Protein AF-A0A356EPH8-F1 (afdb_monomer_lite)

Foldseek 3Di:
DVVVVVVQCQLFLVSCPPDPVSVVVVVVQVVCLVVLRHDDRHDDLCSLPVPQCVPADDVVPVVSSNVVSVVSVVPDDDDCPGPNVSVVSSVVVVVVVVVCVVDPD

Sequence (105 aa):
MAITELARLLGGIESLKPGKVYHDLKTLLEKCRSFGLFLVPCGELEDWIPTQMSGGPSKQKKSEWANAAANTIRRLPVEKDDIWGFIQEMGRYQKDQISRLRYPI

Structure (mmCIF, N/CA/C/O backbone):
data_AF-A0A356EPH8-F1
#
_entry.id   AF-A0A356EPH8-F1
#
loop_
_atom_site.group_PDB
_atom_site.id
_atom_site.type_symbol
_atom_site.label_atom_id
_atom_site.label_alt_id
_atom_site.label_comp_id
_atom_site.label_asym_id
_atom_site.label_entity_id
_atom_site.label_seq_id
_atom_site.pdbx_PDB_ins_code
_atom_site.Cartn_x
_atom_site.Cartn_y
_atom_site.Cartn_z
_atom_site.occupancy
_atom_site.B_iso_or_equiv
_atom_site.auth_seq_id
_atom_site.auth_comp_id
_atom_site.auth_asym_id
_atom_site.auth_atom_id
_atom_site.pdbx_PDB_model_num
ATOM 1 N N . MET A 1 1 ? -4.270 23.465 -11.233 1.00 51.44 1 MET A N 1
ATOM 2 C CA . MET A 1 1 ? -3.890 22.877 -9.928 1.00 51.44 1 MET A CA 1
ATOM 3 C C . MET A 1 1 ? -4.283 21.403 -9.820 1.00 51.44 1 MET A C 1
ATOM 5 O O . MET A 1 1 ? -3.389 20.603 -9.606 1.00 51.44 1 MET A O 1
ATOM 9 N N . ALA A 1 2 ? -5.540 21.009 -10.070 1.00 58.50 2 ALA A N 1
ATOM 10 C CA . ALA A 1 2 ? -5.990 19.613 -9.908 1.00 58.50 2 ALA A CA 1
ATOM 11 C C . ALA A 1 2 ? -5.249 18.556 -10.765 1.00 58.50 2 ALA A C 1
ATOM 13 O O . ALA A 1 2 ? -4.961 17.466 -10.284 1.00 58.50 2 ALA A O 1
ATOM 14 N N . ILE A 1 3 ? -4.890 18.872 -12.017 1.00 58.94 3 ILE A N 1
ATOM 15 C CA . ILE A 1 3 ? -4.213 17.918 -12.924 1.00 58.94 3 ILE A CA 1
ATOM 16 C C . ILE A 1 3 ? -2.810 17.547 -12.414 1.00 58.94 3 ILE A C 1
ATOM 18 O O . ILE A 1 3 ? -2.378 16.404 -12.535 1.00 58.94 3 ILE A O 1
ATOM 22 N N . THR A 1 4 ? -2.106 18.502 -11.804 1.00 62.34 4 THR A N 1
ATOM 23 C CA . THR A 1 4 ? -0.735 18.311 -11.318 1.00 62.34 4 THR A CA 1
ATOM 24 C C . THR A 1 4 ? -0.687 17.398 -10.091 1.00 62.34 4 THR A C 1
ATOM 26 O O . THR A 1 4 ? 0.254 16.627 -9.939 1.00 62.34 4 THR A O 1
ATOM 29 N N . GLU A 1 5 ? -1.709 17.440 -9.234 1.00 62.12 5 GLU A N 1
ATOM 30 C CA . GLU A 1 5 ? -1.821 16.546 -8.073 1.00 62.12 5 GLU A CA 1
ATOM 31 C C . GLU A 1 5 ? -2.261 15.134 -8.476 1.00 62.12 5 GLU A C 1
ATOM 33 O O . GLU A 1 5 ? -1.729 14.155 -7.954 1.00 62.12 5 GLU A O 1
ATOM 38 N N . LEU A 1 6 ? -3.152 15.015 -9.469 1.00 62.78 6 LEU A N 1
ATOM 39 C CA . LEU A 1 6 ? -3.569 13.719 -10.013 1.00 62.78 6 LEU A CA 1
ATOM 40 C C . LEU A 1 6 ? -2.399 12.966 -10.666 1.00 62.78 6 LEU A C 1
ATOM 42 O O . LEU A 1 6 ? -2.254 11.761 -10.491 1.00 62.78 6 LEU A O 1
ATOM 46 N N . ALA A 1 7 ? -1.532 13.682 -11.385 1.00 60.06 7 ALA A N 1
ATOM 47 C CA . ALA A 1 7 ? -0.330 13.100 -11.977 1.00 60.06 7 ALA A CA 1
ATOM 48 C C . ALA A 1 7 ? 0.675 12.625 -10.914 1.00 60.06 7 ALA A C 1
ATOM 50 O O . ALA A 1 7 ? 1.367 11.634 -11.132 1.00 60.06 7 ALA A O 1
ATOM 51 N N . ARG A 1 8 ? 0.739 13.291 -9.751 1.00 62.94 8 ARG A N 1
ATOM 52 C CA . ARG A 1 8 ? 1.586 12.852 -8.629 1.00 62.94 8 ARG A CA 1
ATOM 53 C C . ARG A 1 8 ? 1.066 11.556 -8.013 1.00 62.94 8 ARG A C 1
ATOM 55 O O . ARG A 1 8 ? 1.866 10.662 -7.779 1.00 62.94 8 ARG A O 1
ATOM 62 N N . LEU A 1 9 ? -0.252 11.395 -7.867 1.00 67.94 9 LEU A N 1
ATOM 63 C CA . LEU A 1 9 ? -0.873 10.156 -7.367 1.00 67.94 9 LEU A CA 1
ATOM 64 C C . LEU A 1 9 ? -0.449 8.887 -8.126 1.00 67.94 9 LEU A C 1
ATOM 66 O O . LEU A 1 9 ? -0.440 7.816 -7.526 1.00 67.94 9 LEU A O 1
ATOM 70 N N . LEU A 1 10 ? -0.049 8.994 -9.400 1.00 67.50 10 LEU A N 1
ATOM 71 C CA . LEU A 1 10 ? 0.505 7.863 -10.158 1.00 67.50 10 LEU A CA 1
ATOM 72 C C . LEU A 1 10 ? 1.788 7.290 -9.531 1.00 67.50 10 LEU A C 1
ATOM 74 O O . LEU A 1 10 ? 2.066 6.113 -9.704 1.00 67.50 10 LEU A O 1
ATOM 78 N N . GLY A 1 11 ? 2.547 8.091 -8.777 1.00 70.00 11 GLY A N 1
ATOM 79 C CA . GLY A 1 11 ? 3.699 7.646 -7.984 1.00 70.00 11 GLY A CA 1
ATOM 80 C C . GLY A 1 11 ? 3.336 7.168 -6.573 1.00 70.00 11 GLY A C 1
ATOM 81 O O . GLY A 1 11 ? 4.202 7.126 -5.701 1.00 70.00 11 GLY A O 1
ATOM 82 N N . GLY A 1 12 ? 2.057 6.886 -6.316 1.00 81.62 12 GLY A N 1
ATOM 83 C CA . GLY A 1 12 ? 1.531 6.568 -4.993 1.00 81.62 12 GLY A CA 1
ATOM 84 C C . GLY A 1 12 ? 1.423 7.784 -4.075 1.00 81.62 12 GLY A C 1
ATOM 85 O O . GLY A 1 12 ? 1.839 8.899 -4.404 1.00 81.62 12 GLY A O 1
ATOM 86 N N . ILE A 1 13 ? 0.856 7.574 -2.887 1.00 86.38 13 ILE A N 1
ATOM 87 C CA . ILE A 1 13 ? 0.602 8.664 -1.931 1.00 86.38 13 ILE A CA 1
ATOM 88 C C . ILE A 1 13 ? 1.895 9.313 -1.420 1.00 86.38 13 ILE A C 1
ATOM 90 O O . ILE A 1 13 ? 1.898 10.492 -1.086 1.00 86.38 13 ILE A O 1
ATOM 94 N N . GLU A 1 14 ? 3.002 8.569 -1.382 1.00 85.75 14 GLU A N 1
ATOM 95 C CA . GLU A 1 14 ? 4.298 9.045 -0.883 1.00 85.75 14 GLU A CA 1
ATOM 96 C C . GLU A 1 14 ? 4.843 10.219 -1.711 1.00 85.75 14 GLU A C 1
ATOM 98 O O . GLU A 1 14 ? 5.452 11.144 -1.169 1.00 85.75 14 GLU A O 1
ATOM 103 N N . SER A 1 15 ? 4.520 10.256 -3.008 1.00 84.81 15 SER A N 1
ATOM 104 C CA . SER A 1 15 ? 4.853 11.361 -3.916 1.00 84.81 15 SER A CA 1
ATOM 105 C C . SER A 1 15 ? 4.194 12.698 -3.541 1.00 84.81 15 SER A C 1
ATOM 107 O O . SER A 1 15 ? 4.580 13.751 -4.059 1.00 84.81 15 SER A O 1
ATOM 109 N N . LEU A 1 16 ? 3.183 12.678 -2.666 1.00 85.62 16 LEU A N 1
ATOM 110 C CA . LEU A 1 16 ? 2.426 13.849 -2.228 1.00 85.62 16 LEU A CA 1
ATOM 111 C C . LEU A 1 16 ? 3.039 14.513 -0.988 1.00 85.62 16 LEU A C 1
ATOM 113 O O . LEU A 1 16 ? 2.568 15.578 -0.583 1.00 85.62 16 LEU A O 1
ATOM 117 N N . LYS A 1 17 ? 4.092 13.938 -0.390 1.00 86.00 17 LYS A N 1
ATOM 118 C CA . LYS A 1 17 ? 4.805 14.559 0.734 1.00 86.00 17 LYS A CA 1
ATOM 119 C C . LYS A 1 17 ? 5.401 15.928 0.345 1.00 86.00 17 LYS A C 1
ATOM 121 O O . LYS A 1 17 ? 5.833 16.108 -0.797 1.00 86.00 17 LYS A O 1
ATOM 126 N N . PRO A 1 18 ? 5.463 16.898 1.279 1.00 84.44 18 PRO A N 1
ATOM 127 C CA . PRO A 1 18 ? 4.830 16.930 2.606 1.00 84.44 18 PRO A CA 1
ATOM 128 C C . PRO A 1 18 ? 3.423 17.581 2.593 1.00 84.44 18 PRO A C 1
ATOM 130 O O . PRO A 1 18 ? 3.021 18.215 3.563 1.00 84.44 18 PRO A O 1
ATOM 133 N N . GLY A 1 19 ? 2.678 17.515 1.484 1.00 83.94 19 GLY A N 1
ATOM 134 C CA . GLY A 1 19 ? 1.428 18.263 1.308 1.00 83.94 19 GLY A CA 1
ATOM 135 C C . GLY A 1 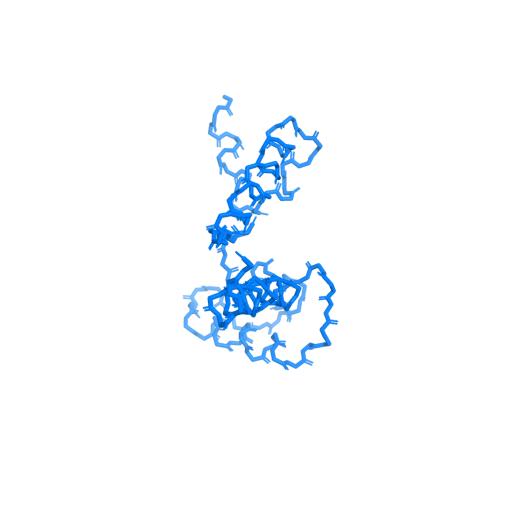19 ? 0.288 17.820 2.234 1.00 83.94 19 GLY A C 1
ATOM 136 O O . GLY A 1 19 ? 0.211 16.665 2.642 1.00 83.94 19 GLY A O 1
ATOM 137 N N . LYS A 1 20 ? -0.667 18.719 2.516 1.00 88.31 20 LYS A N 1
ATOM 138 C CA . LYS A 1 20 ? -1.864 18.414 3.331 1.00 88.31 20 LYS A CA 1
ATOM 139 C C . LYS A 1 20 ? -2.618 17.172 2.830 1.00 88.31 20 LYS A C 1
ATOM 141 O O . LYS A 1 20 ? -3.033 16.340 3.630 1.00 88.31 20 LYS A O 1
ATOM 146 N N . VAL A 1 21 ? -2.726 17.020 1.509 1.00 87.88 21 VAL A N 1
ATOM 147 C CA . VAL A 1 21 ? -3.398 15.885 0.857 1.00 87.88 21 VAL A CA 1
ATOM 148 C C . VAL A 1 21 ? -2.769 14.543 1.254 1.00 87.88 21 VAL A C 1
ATOM 150 O O . VAL A 1 21 ? -3.496 13.578 1.467 1.00 87.88 21 VAL A O 1
ATOM 153 N N . TYR A 1 22 ? -1.444 14.476 1.431 1.00 89.44 22 TYR A N 1
ATOM 154 C CA . TYR A 1 22 ? -0.772 13.264 1.913 1.00 89.44 22 TYR A CA 1
ATOM 155 C C . TYR A 1 22 ? -1.284 12.852 3.300 1.00 89.44 22 TYR A C 1
ATOM 157 O O . TYR A 1 22 ? -1.639 11.693 3.509 1.00 89.44 22 TYR A O 1
ATOM 165 N N . HIS A 1 23 ? -1.376 13.799 4.236 1.00 90.25 23 HIS A N 1
ATOM 166 C CA . HIS A 1 23 ? -1.852 13.529 5.595 1.00 90.25 23 HIS A CA 1
ATOM 167 C C . HIS A 1 23 ? -3.330 13.127 5.625 1.00 90.25 23 HIS A C 1
ATOM 169 O O . HIS A 1 23 ? -3.698 12.179 6.326 1.00 90.25 23 HIS A O 1
ATOM 175 N N . ASP A 1 24 ? -4.165 13.807 4.834 1.00 92.25 24 ASP A N 1
ATOM 176 C CA . ASP A 1 24 ? -5.586 13.480 4.706 1.00 92.25 24 ASP A CA 1
ATOM 177 C C . ASP A 1 24 ? -5.767 12.052 4.151 1.00 92.25 24 ASP A C 1
ATOM 179 O O . ASP A 1 24 ? -6.543 11.265 4.699 1.00 92.25 24 ASP A O 1
ATOM 183 N N . LEU A 1 25 ? -4.999 11.676 3.119 1.00 90.88 25 LEU A N 1
ATOM 184 C CA . LEU A 1 25 ? -5.024 10.331 2.537 1.00 90.88 25 LEU A CA 1
ATOM 185 C C . LEU A 1 25 ? -4.500 9.268 3.505 1.00 90.88 25 LEU A C 1
ATOM 187 O O . LEU A 1 25 ? -5.137 8.229 3.647 1.00 90.88 25 LEU A O 1
ATOM 191 N N . LYS A 1 26 ? -3.397 9.510 4.224 1.00 91.19 26 LYS A N 1
ATOM 192 C CA . LYS A 1 26 ? -2.904 8.572 5.253 1.00 91.19 26 LYS A CA 1
ATOM 193 C C . LYS A 1 26 ? -3.962 8.313 6.323 1.00 91.19 26 LYS A C 1
ATOM 195 O O . LYS A 1 26 ? -4.231 7.158 6.643 1.00 91.19 26 LYS A O 1
ATOM 200 N N . THR A 1 27 ? -4.620 9.371 6.790 1.00 93.75 27 THR A N 1
ATOM 201 C CA . THR A 1 27 ? -5.716 9.269 7.764 1.00 93.75 27 THR A CA 1
ATOM 202 C C . THR A 1 27 ? -6.894 8.469 7.202 1.00 93.75 27 THR A C 1
ATOM 204 O O . THR A 1 27 ? -7.478 7.643 7.902 1.00 93.75 27 THR A O 1
ATOM 207 N N . LEU A 1 28 ? -7.259 8.694 5.936 1.00 93.38 28 LEU A N 1
ATOM 208 C CA . LEU A 1 28 ? -8.312 7.933 5.265 1.00 93.38 28 LEU A CA 1
ATOM 209 C C . LEU A 1 28 ? -7.962 6.442 5.185 1.00 93.38 28 LEU A C 1
ATOM 211 O O . LEU A 1 28 ? -8.788 5.611 5.551 1.00 93.38 28 LEU A O 1
ATOM 215 N N . LEU A 1 29 ? -6.742 6.106 4.762 1.00 92.62 29 LEU A N 1
ATOM 216 C CA . LEU A 1 29 ? -6.271 4.723 4.658 1.00 92.62 29 LEU A CA 1
ATOM 217 C C . LEU A 1 29 ? -6.303 4.012 6.016 1.00 92.62 29 LEU A C 1
ATOM 219 O O . LEU A 1 29 ? -6.762 2.876 6.108 1.00 92.62 29 LEU A O 1
ATOM 223 N N . GLU A 1 30 ? -5.876 4.690 7.081 1.00 92.56 30 GLU A N 1
ATOM 224 C CA . GLU A 1 30 ? -5.933 4.161 8.448 1.00 92.56 30 GLU A CA 1
ATOM 225 C C . GLU A 1 30 ? -7.370 3.913 8.919 1.00 92.56 30 GLU A C 1
ATOM 227 O O . GLU A 1 30 ? -7.653 2.872 9.515 1.00 92.56 30 GLU A O 1
ATOM 232 N N . LYS A 1 31 ? -8.296 4.826 8.604 1.00 95.06 31 LYS A N 1
ATOM 233 C CA . LYS A 1 31 ? -9.724 4.643 8.892 1.00 95.06 31 LYS A CA 1
ATOM 234 C C . LYS A 1 31 ? -10.315 3.481 8.104 1.00 95.06 31 LYS A C 1
ATOM 236 O O . LYS A 1 31 ? -11.002 2.656 8.685 1.00 95.06 31 LYS A O 1
ATOM 241 N N . CYS A 1 32 ? -10.043 3.375 6.807 1.00 95.56 32 CYS A N 1
ATOM 242 C CA . CYS A 1 32 ? -10.497 2.242 6.000 1.00 95.56 32 CYS A CA 1
ATOM 243 C C . CYS A 1 32 ? -10.012 0.916 6.602 1.00 95.56 32 CYS A C 1
ATOM 245 O O . CYS A 1 32 ? -10.808 -0.011 6.780 1.00 95.56 32 CYS A O 1
ATOM 247 N N . ARG A 1 33 ? -8.740 0.864 7.014 1.00 93.50 33 ARG A N 1
ATOM 248 C CA . ARG A 1 33 ? -8.131 -0.324 7.615 1.00 93.50 33 ARG A CA 1
ATOM 249 C C . ARG A 1 33 ? -8.857 -0.783 8.880 1.00 93.50 33 ARG A C 1
ATOM 251 O O . ARG A 1 33 ? -9.030 -1.985 9.071 1.00 93.50 33 ARG A O 1
ATOM 258 N N . SER A 1 34 ? -9.320 0.136 9.730 1.00 92.38 34 SER A N 1
ATOM 259 C CA . SER A 1 34 ? -10.032 -0.232 10.966 1.00 92.38 34 SER A CA 1
ATOM 260 C C . SER A 1 34 ? -11.386 -0.910 10.708 1.00 92.38 34 SER A C 1
ATOM 262 O O . SER A 1 34 ? -11.831 -1.716 11.527 1.00 92.38 34 SER A O 1
ATOM 264 N N . PHE A 1 35 ? -11.994 -0.664 9.544 1.00 93.00 35 PHE A N 1
ATOM 265 C CA . PHE A 1 35 ? -13.210 -1.335 9.071 1.00 93.00 35 PHE A CA 1
ATOM 266 C C . PHE A 1 35 ? -12.932 -2.555 8.180 1.00 93.00 35 PHE A C 1
ATOM 268 O O . PHE A 1 35 ? -13.867 -3.142 7.643 1.00 93.00 35 PHE A O 1
ATOM 275 N N . GLY A 1 36 ? -11.666 -2.950 8.014 1.00 92.25 36 GLY A N 1
ATOM 276 C CA . GLY A 1 36 ? -11.283 -4.091 7.178 1.00 92.25 36 GLY A CA 1
ATOM 277 C C . GLY A 1 36 ? -11.146 -3.776 5.692 1.00 92.25 36 GLY A C 1
ATOM 278 O O . GLY A 1 36 ? -10.997 -4.693 4.887 1.00 92.25 36 GLY A O 1
ATOM 279 N N . LEU A 1 37 ? -11.168 -2.496 5.313 1.00 94.88 37 LEU A N 1
ATOM 280 C CA . LEU A 1 37 ? -10.903 -2.050 3.950 1.00 94.88 37 LEU A CA 1
ATOM 281 C C . LEU A 1 37 ? -9.420 -1.707 3.801 1.00 94.88 37 LEU A C 1
ATOM 283 O O . LEU A 1 37 ? -8.938 -0.703 4.321 1.00 94.88 37 LEU A O 1
ATOM 287 N N . PHE A 1 38 ? -8.694 -2.541 3.064 1.00 92.62 38 PHE A N 1
ATOM 288 C CA . PHE A 1 38 ? -7.265 -2.373 2.818 1.00 92.62 38 PHE A CA 1
ATOM 289 C C . PHE A 1 38 ? -7.044 -1.825 1.414 1.00 92.62 38 PHE A C 1
ATOM 291 O O . PHE A 1 38 ? -7.103 -2.556 0.428 1.00 92.62 38 PHE A O 1
ATOM 298 N N . LEU A 1 39 ? -6.814 -0.517 1.332 1.00 90.06 39 LEU A N 1
ATOM 299 C CA . LEU A 1 39 ? -6.532 0.172 0.079 1.00 90.06 39 LEU A CA 1
ATOM 300 C C . LEU A 1 39 ? -5.018 0.222 -0.150 1.00 90.06 39 LEU A C 1
ATOM 302 O O . LEU A 1 39 ? -4.258 0.575 0.753 1.00 90.06 39 LEU A O 1
ATOM 306 N N . VAL A 1 40 ? -4.594 -0.130 -1.361 1.00 87.06 40 VAL A N 1
ATOM 307 C CA . VAL A 1 40 ? -3.185 -0.124 -1.771 1.00 87.06 40 VAL A CA 1
ATOM 308 C C . VAL A 1 40 ? -2.694 1.336 -1.837 1.00 87.06 40 VAL A C 1
ATOM 310 O O . VAL A 1 40 ? -3.334 2.155 -2.496 1.00 87.06 40 VAL A O 1
ATOM 313 N N . PRO A 1 41 ? -1.597 1.704 -1.144 1.00 79.50 41 PRO A N 1
ATOM 314 C CA . PRO A 1 41 ? -1.107 3.087 -1.085 1.00 79.50 41 PRO A CA 1
ATOM 315 C C . PRO A 1 41 ? -0.310 3.529 -2.330 1.00 79.50 41 PRO A C 1
ATOM 317 O O . PRO A 1 41 ? 0.064 4.700 -2.442 1.00 79.50 41 PRO A O 1
ATOM 320 N N . CYS A 1 42 ? -0.035 2.609 -3.252 1.00 80.44 42 CYS A N 1
ATOM 321 C CA . CYS A 1 42 ? 0.656 2.830 -4.521 1.00 80.44 42 CYS A CA 1
ATOM 322 C C . CYS A 1 42 ? -0.149 2.249 -5.699 1.00 80.44 42 CYS A C 1
ATOM 324 O O . CYS A 1 42 ? -1.252 1.738 -5.503 1.00 80.44 42 CYS A O 1
ATOM 326 N N . GLY A 1 43 ? 0.375 2.397 -6.919 1.00 78.12 43 GLY A N 1
ATOM 327 C CA . GLY A 1 43 ? -0.296 1.986 -8.150 1.00 78.12 43 GLY A CA 1
ATOM 328 C C . GLY A 1 43 ? -0.257 0.475 -8.376 1.00 78.12 43 GLY A C 1
ATOM 329 O O . GLY A 1 43 ? -1.198 -0.241 -8.035 1.00 78.12 43 GLY A O 1
ATOM 330 N N . GLU A 1 44 ? 0.814 -0.000 -9.003 1.00 79.94 44 GLU A N 1
ATOM 331 C CA . GLU A 1 44 ? 0.976 -1.380 -9.467 1.00 79.94 44 GLU A CA 1
ATOM 332 C C . GLU A 1 44 ? 1.934 -2.186 -8.559 1.00 79.94 44 GLU A C 1
ATOM 334 O O . GLU A 1 44 ? 2.557 -1.662 -7.631 1.00 79.94 44 GLU A O 1
ATOM 339 N N . LEU A 1 45 ? 2.038 -3.501 -8.786 1.00 80.12 45 LEU A N 1
ATOM 340 C CA . LEU A 1 45 ? 2.836 -4.405 -7.944 1.00 80.12 45 LEU A CA 1
ATOM 341 C C . LEU A 1 45 ? 4.323 -4.016 -7.928 1.00 80.12 45 LEU A C 1
ATOM 343 O O . LEU A 1 45 ? 4.984 -4.082 -6.895 1.00 80.12 45 LEU A O 1
ATOM 347 N N . GLU A 1 46 ? 4.849 -3.602 -9.073 1.00 80.19 46 GLU A N 1
ATOM 348 C CA . GLU A 1 46 ? 6.223 -3.140 -9.246 1.00 80.19 46 GLU A CA 1
ATOM 349 C C . GLU A 1 46 ? 6.541 -1.841 -8.500 1.00 80.19 46 GLU A C 1
ATOM 351 O O . GLU A 1 46 ? 7.709 -1.596 -8.199 1.00 80.19 46 GLU A O 1
ATOM 356 N N . ASP A 1 47 ? 5.532 -1.025 -8.177 1.00 80.31 47 ASP A N 1
ATOM 357 C CA . ASP A 1 47 ? 5.733 0.250 -7.482 1.00 80.31 47 ASP A CA 1
ATOM 358 C C . ASP A 1 47 ? 6.123 0.030 -6.015 1.00 80.31 47 ASP A C 1
ATOM 360 O O . ASP A 1 47 ? 6.631 0.938 -5.362 1.00 80.31 47 ASP A O 1
ATOM 364 N N . TRP A 1 48 ? 5.937 -1.190 -5.505 1.00 82.12 48 TRP A N 1
ATOM 365 C CA . TRP A 1 48 ? 6.431 -1.617 -4.198 1.00 82.12 48 TRP A CA 1
ATOM 366 C C . TRP A 1 48 ? 7.933 -1.925 -4.186 1.00 82.12 48 TRP A C 1
ATOM 368 O O . TRP A 1 48 ? 8.537 -1.927 -3.118 1.00 82.12 48 TRP A O 1
ATOM 378 N N . ILE A 1 49 ? 8.540 -2.205 -5.346 1.00 80.81 49 ILE A N 1
ATOM 379 C CA . ILE A 1 49 ? 9.950 -2.613 -5.472 1.00 80.81 49 ILE A CA 1
ATOM 380 C C . ILE A 1 49 ? 10.673 -1.896 -6.631 1.00 80.81 49 ILE A C 1
ATOM 382 O O . ILE A 1 49 ? 11.281 -2.536 -7.499 1.00 80.81 49 ILE A O 1
ATOM 386 N N . PRO A 1 50 ? 10.628 -0.551 -6.690 1.00 71.62 50 PRO A N 1
ATOM 387 C CA . PRO A 1 50 ? 11.063 0.194 -7.868 1.00 71.62 50 PRO A CA 1
ATOM 388 C C . PRO A 1 50 ? 12.562 0.046 -8.157 1.00 71.62 50 PRO A C 1
ATOM 390 O O . PRO A 1 50 ? 12.967 0.041 -9.319 1.00 71.62 50 PRO A O 1
ATOM 393 N N . THR A 1 51 ? 13.404 -0.099 -7.130 1.00 77.56 51 THR A N 1
ATOM 394 C CA . THR A 1 51 ? 14.860 -0.217 -7.306 1.00 77.56 51 THR A CA 1
ATOM 395 C C . THR A 1 51 ? 15.273 -1.627 -7.722 1.00 77.56 51 THR A C 1
ATOM 397 O O . THR A 1 51 ? 16.199 -1.784 -8.520 1.00 77.56 51 THR A O 1
ATOM 400 N N . GLN A 1 52 ? 14.549 -2.647 -7.261 1.00 78.56 52 GLN A N 1
ATOM 401 C CA . GLN A 1 52 ? 14.842 -4.064 -7.493 1.00 78.56 52 GLN A CA 1
ATOM 402 C C . GLN A 1 52 ? 14.390 -4.558 -8.874 1.00 78.56 52 GLN A C 1
ATOM 404 O O . GLN A 1 52 ? 14.769 -5.650 -9.292 1.00 78.56 52 GLN A O 1
ATOM 409 N N . MET A 1 53 ? 13.614 -3.751 -9.599 1.00 80.81 53 MET A N 1
ATOM 410 C CA . MET A 1 53 ? 13.193 -4.026 -10.975 1.00 80.81 53 MET A CA 1
ATOM 411 C C . MET A 1 53 ? 14.160 -3.464 -12.036 1.00 80.81 53 MET A C 1
ATOM 413 O O . MET A 1 53 ? 13.957 -3.661 -13.238 1.00 80.81 53 MET A O 1
ATOM 417 N N . SER A 1 54 ? 15.230 -2.780 -11.616 1.00 77.56 54 SER A N 1
ATOM 418 C CA . SER A 1 54 ? 16.251 -2.226 -12.514 1.00 77.56 54 SER A CA 1
ATOM 419 C C . SER A 1 54 ? 16.960 -3.342 -13.292 1.00 77.56 54 SER A C 1
ATOM 421 O O . SER A 1 54 ? 17.599 -4.206 -12.700 1.00 77.56 54 SER A O 1
ATOM 423 N N . GLY A 1 55 ? 16.852 -3.327 -14.625 1.00 77.19 55 GLY A N 1
ATOM 424 C CA . GLY A 1 55 ? 17.414 -4.371 -15.499 1.00 77.19 55 GLY A CA 1
ATOM 425 C C . GLY A 1 55 ? 16.503 -5.586 -15.730 1.00 77.19 55 GLY A C 1
ATOM 426 O O . GLY A 1 55 ? 16.930 -6.551 -16.361 1.00 77.19 55 GLY A O 1
ATOM 427 N N . GLY A 1 56 ? 15.259 -5.547 -15.240 1.00 79.50 56 GLY A N 1
ATOM 428 C CA . GLY A 1 56 ? 14.230 -6.543 -15.541 1.00 79.50 56 GLY A CA 1
ATOM 429 C C . GLY A 1 56 ? 13.629 -6.418 -16.954 1.00 79.50 56 GLY A C 1
ATOM 430 O O . GLY A 1 56 ? 14.126 -5.653 -17.785 1.00 79.50 56 GLY A O 1
ATOM 431 N N . PRO A 1 57 ? 12.541 -7.162 -17.244 1.00 81.94 57 PRO A N 1
ATOM 432 C CA . PRO A 1 57 ? 11.811 -7.078 -18.513 1.00 81.94 57 PRO A CA 1
ATOM 433 C C . PRO A 1 57 ? 11.372 -5.645 -18.859 1.00 81.94 57 PRO A C 1
ATOM 435 O O . PRO A 1 57 ? 11.312 -4.771 -18.010 1.00 81.94 57 PRO A O 1
ATOM 438 N N . SER A 1 58 ? 11.018 -5.355 -20.108 1.00 81.25 58 SER A N 1
ATOM 439 C CA . SER A 1 58 ? 10.464 -4.027 -20.417 1.00 81.25 58 SER A CA 1
ATOM 440 C C . SER A 1 58 ? 9.080 -3.848 -19.779 1.00 81.25 58 SER A C 1
ATOM 442 O O . SER A 1 58 ? 8.243 -4.744 -19.891 1.00 81.25 58 SER A O 1
ATOM 444 N N . LYS A 1 59 ? 8.779 -2.653 -19.241 1.00 79.25 59 LYS A N 1
ATOM 445 C CA . LYS A 1 59 ? 7.414 -2.263 -18.817 1.00 79.25 59 LYS A CA 1
ATOM 446 C C . LYS A 1 59 ? 6.368 -2.417 -19.933 1.00 79.25 59 LYS A C 1
ATOM 448 O O . LYS A 1 59 ? 5.185 -2.580 -19.658 1.00 79.25 59 LYS A O 1
ATOM 453 N N . GLN A 1 60 ? 6.789 -2.392 -21.202 1.00 83.38 60 GLN A N 1
ATOM 454 C CA . GLN A 1 60 ? 5.903 -2.624 -22.351 1.00 83.38 60 GLN A CA 1
ATOM 455 C C . GLN A 1 60 ? 5.379 -4.067 -22.408 1.00 83.38 60 GLN A C 1
ATOM 457 O O . GLN A 1 60 ? 4.318 -4.321 -22.972 1.00 83.38 60 GLN A O 1
ATOM 462 N N . LYS A 1 61 ? 6.091 -5.011 -21.786 1.00 87.75 61 LYS A N 1
ATOM 463 C CA . LYS A 1 61 ? 5.686 -6.408 -21.648 1.00 87.75 61 LYS A CA 1
ATOM 464 C C . LYS A 1 61 ? 5.084 -6.650 -20.265 1.00 87.75 61 LYS A C 1
ATOM 466 O O . LYS A 1 61 ? 5.665 -7.341 -19.430 1.00 87.75 61 LYS A O 1
ATOM 471 N N . LYS A 1 62 ? 3.906 -6.068 -20.027 1.00 81.31 62 LYS A N 1
ATOM 472 C CA . LYS A 1 62 ? 3.254 -6.017 -18.704 1.00 81.31 62 LYS A CA 1
ATOM 473 C C . LYS A 1 62 ? 3.187 -7.360 -17.967 1.00 81.31 62 LYS A C 1
ATOM 475 O O . LYS A 1 62 ? 3.453 -7.404 -16.774 1.00 81.31 62 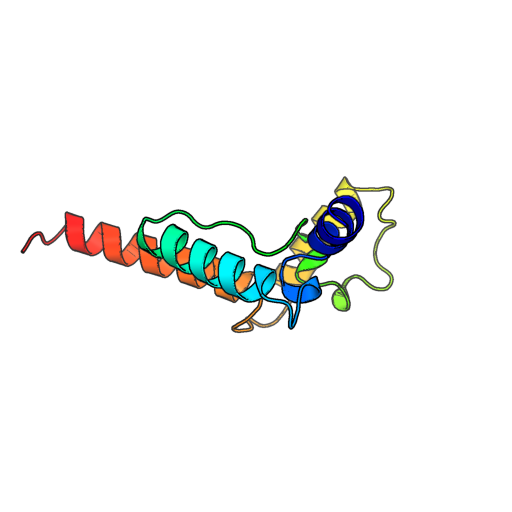LYS A O 1
ATOM 480 N N . SER A 1 63 ? 2.859 -8.455 -18.654 1.00 86.25 63 SER A N 1
ATOM 481 C CA . SER A 1 63 ? 2.760 -9.783 -18.028 1.00 86.25 63 SER A CA 1
ATOM 482 C C . SER A 1 63 ? 4.115 -10.315 -17.552 1.00 86.25 63 SER A C 1
ATOM 484 O O . SER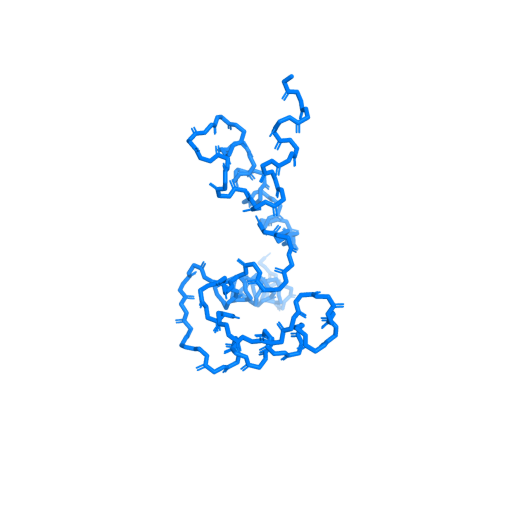 A 1 63 ? 4.227 -10.796 -16.427 1.00 86.25 63 SER A O 1
ATOM 486 N N . GLU A 1 64 ? 5.156 -10.202 -18.382 1.00 87.94 64 GLU A N 1
ATOM 487 C CA . GLU A 1 64 ? 6.528 -10.571 -18.012 1.00 87.94 64 GLU A CA 1
ATOM 488 C C . GLU A 1 64 ? 7.028 -9.698 -16.854 1.00 87.94 64 GLU A C 1
ATOM 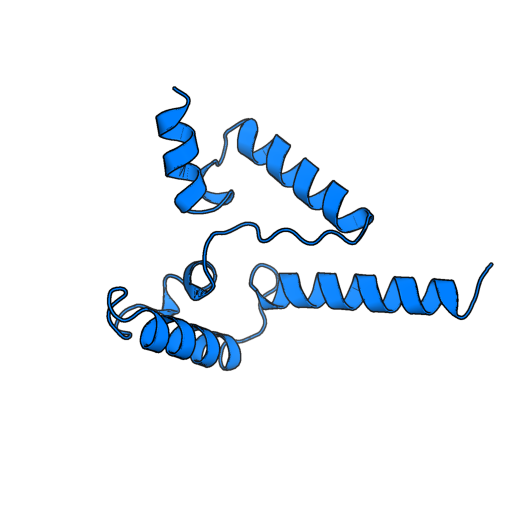490 O O . GLU A 1 64 ? 7.639 -10.206 -15.915 1.00 87.94 64 GLU A O 1
ATOM 495 N N . TRP A 1 65 ? 6.714 -8.401 -16.892 1.00 83.88 65 TRP A N 1
ATOM 496 C CA . TRP A 1 65 ? 7.081 -7.434 -15.862 1.00 83.88 65 TRP A CA 1
ATOM 497 C C . TRP A 1 65 ? 6.430 -7.734 -14.507 1.00 83.88 65 TRP A C 1
ATOM 499 O O . TRP A 1 65 ? 7.132 -7.850 -13.504 1.00 83.88 65 TRP A O 1
ATOM 509 N N . ALA A 1 66 ? 5.117 -7.968 -14.478 1.00 84.69 66 ALA A N 1
ATOM 510 C CA . ALA A 1 66 ? 4.393 -8.318 -13.257 1.00 84.69 66 ALA A CA 1
ATOM 511 C C . ALA A 1 66 ? 4.864 -9.659 -12.668 1.00 84.69 66 ALA A C 1
ATOM 513 O O . ALA A 1 66 ? 5.048 -9.783 -11.457 1.00 84.69 66 ALA A O 1
ATOM 514 N N . ASN A 1 67 ? 5.127 -10.657 -13.520 1.00 89.06 67 ASN A N 1
ATOM 515 C CA . ASN A 1 67 ? 5.664 -11.947 -13.080 1.00 89.06 67 ASN A CA 1
ATOM 516 C C . ASN A 1 67 ? 7.075 -11.810 -12.500 1.00 89.06 67 ASN A C 1
ATOM 518 O O . ASN A 1 67 ? 7.397 -12.444 -11.493 1.00 89.06 67 ASN A O 1
ATOM 522 N N . ALA A 1 68 ? 7.927 -10.990 -13.120 1.00 87.56 68 ALA A N 1
ATOM 523 C CA . ALA A 1 68 ? 9.244 -10.682 -12.581 1.00 87.56 68 ALA A CA 1
ATOM 524 C C . ALA A 1 68 ? 9.125 -9.983 -11.220 1.00 87.56 68 ALA A C 1
ATOM 526 O O . ALA A 1 68 ? 9.769 -10.425 -10.271 1.00 87.56 68 ALA A O 1
ATOM 527 N N . ALA A 1 69 ? 8.238 -8.991 -11.086 1.00 86.88 69 ALA A N 1
ATOM 528 C CA . ALA A 1 69 ? 8.002 -8.294 -9.824 1.00 86.88 69 ALA A CA 1
ATOM 529 C C . ALA A 1 69 ? 7.538 -9.245 -8.711 1.00 86.88 69 ALA A C 1
ATOM 531 O O . ALA A 1 69 ? 8.123 -9.262 -7.629 1.00 86.88 69 ALA A O 1
ATOM 532 N N . ALA A 1 70 ? 6.561 -10.112 -8.992 1.00 86.88 70 ALA A N 1
ATOM 533 C CA . ALA A 1 70 ? 6.078 -11.111 -8.040 1.00 86.88 70 ALA A CA 1
ATOM 534 C C . ALA A 1 70 ? 7.188 -12.080 -7.590 1.00 86.88 70 ALA A C 1
ATOM 536 O O . ALA A 1 70 ? 7.324 -12.382 -6.402 1.00 86.88 70 ALA A O 1
ATOM 537 N N . ASN A 1 71 ? 8.015 -12.548 -8.531 1.00 88.94 71 ASN A N 1
ATOM 538 C CA . ASN A 1 71 ? 9.145 -13.426 -8.226 1.00 88.94 71 ASN A CA 1
ATOM 539 C C . ASN A 1 71 ? 10.229 -12.723 -7.403 1.00 88.94 71 ASN A C 1
ATOM 541 O O . ASN A 1 71 ? 10.816 -13.351 -6.521 1.00 88.94 71 ASN A O 1
ATOM 545 N N . THR A 1 72 ? 10.488 -11.444 -7.674 1.00 88.00 72 THR A N 1
ATOM 546 C CA . THR A 1 72 ? 11.427 -10.624 -6.905 1.00 88.00 72 THR A CA 1
ATOM 547 C C . THR A 1 72 ? 10.920 -10.420 -5.483 1.00 88.00 72 THR A C 1
ATOM 549 O O . THR A 1 72 ? 11.632 -10.767 -4.547 1.00 88.00 72 THR A O 1
ATOM 552 N N . ILE A 1 73 ? 9.670 -9.978 -5.308 1.00 87.12 73 ILE A N 1
ATOM 553 C CA . ILE A 1 73 ? 9.028 -9.789 -3.994 1.00 87.12 73 ILE A CA 1
ATOM 554 C C . ILE A 1 73 ? 9.136 -11.052 -3.137 1.00 87.12 73 ILE A C 1
ATOM 556 O O . ILE A 1 73 ? 9.482 -10.977 -1.962 1.00 87.12 73 ILE A O 1
ATOM 560 N N . ARG A 1 74 ? 8.913 -12.230 -3.735 1.00 85.25 74 ARG A N 1
ATOM 561 C CA . ARG A 1 74 ? 9.027 -13.526 -3.048 1.00 85.25 74 ARG A CA 1
ATOM 562 C C . ARG A 1 74 ? 10.425 -13.821 -2.492 1.00 85.25 74 ARG A C 1
ATOM 564 O O . ARG A 1 74 ? 10.545 -14.614 -1.563 1.00 85.25 74 ARG A O 1
ATOM 571 N N . ARG A 1 75 ? 11.473 -13.257 -3.091 1.00 85.94 75 ARG A N 1
ATOM 572 C CA . ARG A 1 75 ? 12.876 -13.491 -2.712 1.00 85.94 75 ARG A CA 1
ATOM 573 C C . ARG A 1 75 ? 13.433 -12.409 -1.794 1.00 85.94 75 ARG A C 1
ATOM 575 O O . ARG A 1 75 ? 14.501 -12.617 -1.224 1.00 8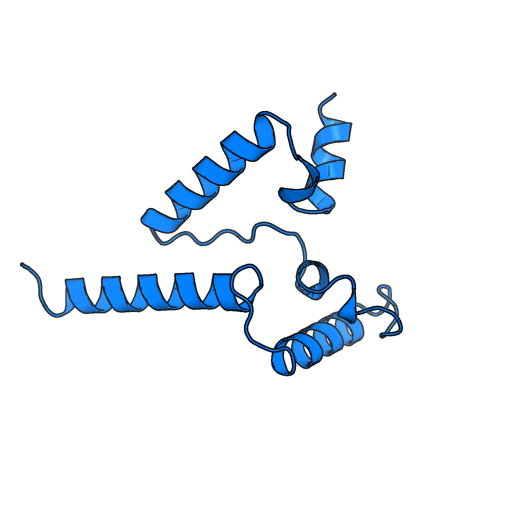5.94 75 ARG A O 1
ATOM 582 N N . LEU A 1 76 ? 12.756 -11.269 -1.689 1.00 82.19 76 LEU A N 1
ATOM 583 C CA . LEU A 1 76 ? 13.184 -10.187 -0.818 1.00 82.19 76 LEU A CA 1
ATOM 584 C C . LEU A 1 76 ? 12.946 -10.547 0.654 1.00 82.19 76 LEU A C 1
ATOM 586 O O . LEU A 1 76 ? 12.001 -11.279 0.967 1.00 82.19 76 LEU A O 1
ATOM 590 N N . PRO A 1 77 ? 13.806 -10.057 1.562 1.00 81.00 77 PRO A N 1
ATOM 591 C CA . PRO A 1 77 ? 13.517 -10.121 2.984 1.00 81.00 77 PRO A CA 1
ATOM 592 C C . PRO A 1 77 ? 12.216 -9.370 3.280 1.00 81.00 77 PRO A C 1
ATOM 594 O O . PRO A 1 77 ? 11.861 -8.418 2.593 1.00 81.00 77 PRO A O 1
ATOM 597 N N . VAL A 1 78 ? 11.506 -9.815 4.312 1.00 77.62 78 VAL A N 1
ATOM 598 C CA . VAL A 1 78 ? 10.289 -9.150 4.779 1.00 77.62 78 VAL A CA 1
ATOM 599 C C . VAL A 1 78 ? 10.680 -7.839 5.455 1.00 77.62 78 VAL A C 1
ATOM 601 O O . VAL A 1 78 ? 11.285 -7.868 6.530 1.00 77.62 78 VAL A O 1
ATOM 604 N N . GLU A 1 79 ? 10.321 -6.706 4.857 1.00 74.75 79 GLU A N 1
ATOM 605 C CA . GLU A 1 79 ? 10.491 -5.388 5.464 1.00 74.75 79 GLU A CA 1
ATOM 606 C C . GLU A 1 79 ? 9.156 -4.861 6.016 1.00 74.75 79 GLU A C 1
ATOM 608 O O . GLU A 1 79 ? 8.071 -5.326 5.679 1.00 74.75 79 GLU A O 1
ATOM 613 N N . LYS A 1 80 ? 9.209 -3.926 6.972 1.00 60.59 80 LYS A N 1
ATOM 614 C CA . LYS A 1 80 ? 8.004 -3.470 7.690 1.00 60.59 80 LYS A CA 1
ATOM 615 C C . LYS A 1 80 ? 7.134 -2.519 6.859 1.00 60.59 80 LYS A C 1
ATOM 617 O O . LYS A 1 80 ? 5.924 -2.482 7.067 1.00 60.59 80 LYS A O 1
ATOM 622 N N . ASP A 1 81 ? 7.747 -1.784 5.935 1.00 69.06 81 ASP A N 1
ATOM 623 C CA . ASP A 1 81 ? 7.106 -0.725 5.147 1.00 69.06 81 ASP A CA 1
ATOM 624 C C . ASP A 1 81 ? 6.953 -1.106 3.659 1.00 69.06 81 ASP A C 1
ATOM 626 O O . ASP A 1 81 ? 6.800 -0.239 2.801 1.00 69.06 81 ASP A O 1
ATOM 630 N N . ASP A 1 82 ? 6.984 -2.406 3.352 1.00 78.38 82 ASP A N 1
ATOM 631 C CA . ASP A 1 82 ? 6.814 -2.956 2.006 1.00 78.38 82 ASP A CA 1
ATOM 632 C C . ASP A 1 82 ? 5.463 -3.692 1.841 1.00 78.38 82 ASP A C 1
ATOM 634 O O . ASP A 1 82 ? 4.564 -3.645 2.692 1.00 78.38 82 ASP A O 1
ATOM 638 N N . ILE A 1 83 ? 5.312 -4.399 0.719 1.00 86.38 83 ILE A N 1
ATOM 639 C CA . ILE A 1 83 ? 4.130 -5.215 0.422 1.00 86.38 83 ILE A CA 1
ATOM 640 C C . ILE A 1 83 ? 3.867 -6.298 1.481 1.00 86.38 83 ILE A C 1
ATOM 642 O O . ILE A 1 83 ? 2.710 -6.608 1.775 1.00 86.38 83 ILE A O 1
ATOM 646 N N . TRP A 1 84 ? 4.907 -6.868 2.090 1.00 87.50 84 TRP A N 1
ATOM 647 C CA . TRP A 1 84 ? 4.766 -7.844 3.163 1.00 87.50 84 TRP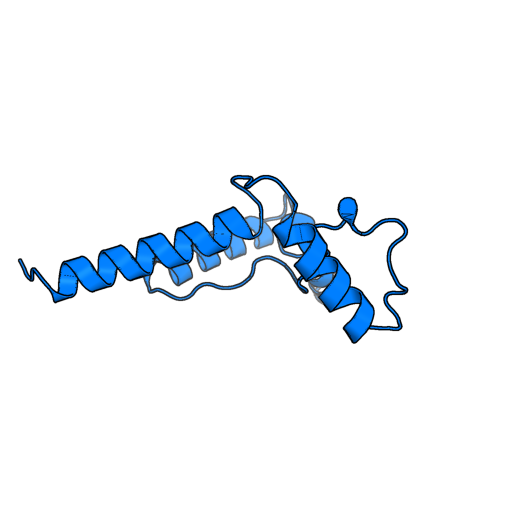 A CA 1
ATOM 648 C C . TRP A 1 84 ? 4.233 -7.197 4.430 1.00 87.50 84 TRP A C 1
ATOM 650 O O . TRP A 1 84 ? 3.342 -7.773 5.057 1.00 87.50 84 TRP A O 1
ATOM 660 N N . GLY A 1 85 ? 4.699 -5.995 4.772 1.00 87.38 85 GLY A N 1
ATOM 661 C CA . GLY A 1 85 ? 4.113 -5.182 5.838 1.00 87.38 85 GLY A CA 1
ATOM 662 C C . GLY A 1 85 ? 2.601 -5.008 5.661 1.00 87.38 85 GLY A C 1
ATOM 663 O O . GLY A 1 85 ? 1.823 -5.300 6.576 1.00 87.38 85 GLY A O 1
ATOM 664 N N . PHE A 1 86 ? 2.170 -4.647 4.449 1.00 89.44 86 PHE A N 1
ATOM 665 C CA . PHE A 1 86 ? 0.753 -4.513 4.093 1.00 89.44 86 PHE A CA 1
ATOM 666 C C . PHE A 1 86 ? -0.029 -5.834 4.226 1.00 89.44 86 PHE A C 1
ATOM 668 O O . PHE A 1 86 ? -1.077 -5.878 4.876 1.00 89.44 86 PHE A O 1
ATOM 675 N N . ILE A 1 87 ? 0.491 -6.939 3.678 1.00 90.31 87 ILE A N 1
ATOM 676 C CA . ILE A 1 87 ? -0.143 -8.268 3.771 1.00 90.31 87 ILE A CA 1
ATOM 677 C C . ILE A 1 87 ? -0.235 -8.738 5.230 1.00 90.31 87 ILE A C 1
ATOM 679 O O . ILE A 1 87 ? -1.242 -9.318 5.643 1.00 90.31 87 ILE A O 1
ATOM 683 N N . GLN A 1 88 ? 0.789 -8.479 6.043 1.00 91.69 88 GLN A N 1
ATOM 684 C CA . GLN A 1 88 ? 0.778 -8.822 7.462 1.00 91.69 88 GLN A CA 1
ATOM 685 C C . GLN A 1 88 ? -0.305 -8.059 8.227 1.00 91.69 88 GLN A C 1
ATOM 687 O O . GLN A 1 88 ? -0.953 -8.640 9.097 1.00 91.69 88 GLN A O 1
ATOM 692 N N . GLU A 1 89 ? -0.529 -6.779 7.923 1.00 91.38 89 GLU A N 1
ATOM 693 C CA . GLU A 1 89 ? -1.631 -6.014 8.515 1.00 91.38 89 GLU A CA 1
ATOM 694 C C . GLU A 1 89 ? -2.997 -6.603 8.152 1.00 91.38 89 GLU A C 1
ATOM 696 O O . GLU A 1 89 ? -3.848 -6.741 9.034 1.00 91.38 89 GLU A O 1
ATOM 701 N N . MET A 1 90 ? -3.189 -7.013 6.893 1.00 93.44 90 MET A N 1
ATOM 702 C CA . MET A 1 90 ? -4.403 -7.715 6.458 1.00 93.44 90 MET A CA 1
ATOM 703 C C . MET A 1 90 ? -4.609 -9.014 7.237 1.00 93.44 90 MET A C 1
ATOM 705 O O . MET A 1 90 ? -5.692 -9.259 7.773 1.00 93.44 90 MET A O 1
ATOM 709 N N . GLY A 1 91 ? -3.562 -9.835 7.339 1.00 93.56 91 GLY A N 1
ATOM 710 C CA . GLY A 1 91 ? -3.605 -11.102 8.066 1.00 93.56 91 GLY A CA 1
ATOM 711 C C . GLY A 1 91 ? -3.907 -10.919 9.555 1.00 93.56 91 GLY A C 1
ATOM 712 O O . GLY A 1 91 ? -4.716 -11.662 10.114 1.00 93.56 91 GLY A O 1
ATOM 713 N N . ARG A 1 92 ? -3.315 -9.898 10.194 1.00 93.56 92 ARG A N 1
ATOM 714 C CA . ARG A 1 92 ? -3.621 -9.528 11.587 1.00 93.56 92 ARG A CA 1
ATOM 715 C C . ARG A 1 92 ? -5.097 -9.178 11.752 1.00 93.56 92 ARG A C 1
ATOM 717 O O . ARG A 1 92 ? -5.759 -9.776 12.593 1.00 93.56 92 ARG A O 1
ATOM 724 N N . TYR A 1 93 ? -5.631 -8.300 10.903 1.00 94.94 93 TYR A N 1
ATOM 725 C CA . TYR A 1 93 ? -7.044 -7.926 10.964 1.00 94.94 93 TYR A CA 1
ATOM 726 C C . TYR A 1 93 ? -7.973 -9.137 10.812 1.00 94.94 93 TYR A C 1
ATOM 728 O O . TYR A 1 93 ? -8.891 -9.307 11.612 1.00 94.94 93 TYR A O 1
ATOM 736 N N . GLN A 1 94 ? -7.721 -10.016 9.836 1.00 93.56 94 GLN A N 1
ATOM 737 C CA . GLN A 1 94 ? -8.531 -11.225 9.642 1.00 93.56 94 GLN A CA 1
ATOM 738 C C . GLN A 1 94 ? -8.497 -12.147 10.865 1.00 93.56 94 GLN A C 1
ATOM 740 O O . GLN A 1 94 ? -9.541 -12.638 11.297 1.00 93.56 94 GLN A O 1
ATOM 745 N N . LYS A 1 95 ? -7.315 -12.357 11.455 1.00 94.12 95 LYS A N 1
ATOM 746 C CA . LYS A 1 95 ? -7.158 -13.165 12.669 1.00 94.12 95 LYS A CA 1
ATOM 747 C C . LYS A 1 95 ? -7.940 -12.573 13.843 1.00 94.12 95 LYS A C 1
ATOM 749 O O . LYS A 1 95 ? -8.599 -13.317 14.573 1.00 94.12 95 LYS A O 1
ATOM 754 N N . ASP A 1 96 ? -7.905 -11.255 14.001 1.00 92.50 96 ASP A N 1
ATOM 755 C CA . ASP A 1 96 ? -8.633 -10.555 15.059 1.00 92.50 96 ASP A CA 1
ATOM 756 C C . ASP A 1 96 ? -10.150 -10.675 14.871 1.00 92.50 96 ASP A C 1
ATOM 758 O O . ASP A 1 96 ? -10.861 -10.979 15.829 1.00 92.50 96 ASP A O 1
ATOM 762 N N . GLN A 1 97 ? -10.656 -10.526 13.639 1.00 92.00 97 GLN A N 1
ATOM 763 C CA . GLN A 1 97 ? -12.082 -10.729 13.348 1.00 92.00 97 GLN A CA 1
ATOM 764 C C . GLN A 1 97 ? -12.523 -12.170 13.620 1.00 92.00 97 GLN A C 1
ATOM 766 O O . GLN A 1 97 ? -13.544 -12.387 14.268 1.00 92.00 97 GLN A O 1
ATOM 771 N N . ILE A 1 98 ? -11.736 -13.167 13.198 1.00 90.69 98 ILE A N 1
ATOM 772 C CA . ILE A 1 98 ? -12.030 -14.580 13.485 1.00 90.69 98 ILE A CA 1
ATOM 773 C C . ILE A 1 98 ? -12.081 -14.823 14.996 1.00 90.69 98 ILE A C 1
ATOM 775 O O . ILE A 1 98 ? -12.960 -15.537 15.475 1.00 90.69 98 ILE A O 1
ATOM 779 N N . SER A 1 99 ? -11.159 -14.224 15.751 1.00 90.38 99 SER A N 1
ATOM 780 C CA . SER A 1 99 ? -11.099 -14.377 17.207 1.00 90.38 99 SER A CA 1
ATOM 781 C C . SER A 1 99 ? -12.332 -13.777 17.888 1.00 90.38 99 SER A C 1
ATOM 783 O O . SER A 1 99 ? -12.924 -14.434 18.741 1.00 90.38 99 SER A O 1
ATOM 785 N N . ARG A 1 100 ? -12.777 -12.589 17.453 1.00 88.75 100 ARG A N 1
ATOM 786 C CA . ARG A 1 100 ? -14.014 -11.943 17.935 1.00 88.75 100 ARG A CA 1
ATOM 787 C C . ARG A 1 100 ? -15.265 -12.768 17.639 1.00 88.75 100 ARG A C 1
ATOM 789 O O . ARG A 1 100 ? -16.153 -12.843 18.475 1.00 88.75 100 ARG A O 1
ATOM 796 N N . LEU A 1 101 ? -15.329 -13.391 16.462 1.00 86.81 101 LEU A N 1
ATOM 797 C CA . LEU A 1 101 ? -16.460 -14.238 16.075 1.00 86.81 101 LEU A CA 1
ATOM 798 C C . LEU A 1 101 ? -16.491 -15.566 16.844 1.00 86.81 101 LEU A C 1
ATOM 800 O O . LEU A 1 101 ? -17.570 -16.077 17.128 1.00 86.81 101 LEU A O 1
ATOM 804 N N . ARG A 1 102 ? -15.325 -16.144 17.166 1.00 85.56 102 ARG A N 1
ATOM 805 C CA . ARG A 1 102 ? -15.229 -17.409 17.918 1.00 85.56 102 ARG A CA 1
ATOM 806 C C . ARG A 1 102 ? -15.454 -17.246 19.418 1.00 85.56 102 ARG A C 1
ATOM 808 O O . ARG A 1 102 ? -15.943 -18.180 20.043 1.00 85.56 102 ARG A O 1
ATOM 815 N N . TYR A 1 103 ? -15.092 -16.096 19.977 1.00 78.69 103 TYR A N 1
ATOM 816 C CA . TYR A 1 103 ? -15.236 -15.790 21.399 1.00 78.69 103 TYR A CA 1
ATOM 817 C C . TYR A 1 103 ? -15.925 -14.429 21.570 1.00 78.69 103 TYR A C 1
ATOM 819 O O . TYR A 1 103 ? -15.253 -13.444 21.890 1.00 78.69 103 TYR A O 1
ATOM 827 N N . PRO A 1 104 ? -17.243 -14.346 21.309 1.00 67.50 104 PRO A N 1
ATOM 828 C CA . PRO A 1 104 ? -17.994 -13.131 21.582 1.00 67.50 104 PRO A CA 1
ATOM 829 C C . PRO A 1 104 ? -17.992 -12.888 23.096 1.00 67.50 104 PRO A C 1
ATOM 831 O O . PRO A 1 104 ? -18.321 -13.789 23.869 1.00 67.50 104 PRO A O 1
ATOM 834 N N . ILE A 1 105 ? -17.546 -11.696 23.497 1.00 62.47 105 ILE A N 1
ATOM 835 C CA . ILE A 1 105 ? -17.610 -11.205 24.881 1.00 62.47 105 ILE A CA 1
ATOM 836 C C . ILE A 1 105 ? -19.063 -10.866 25.207 1.00 62.47 105 ILE A C 1
ATOM 838 O O . ILE A 1 105 ? -19.706 -10.236 24.334 1.00 62.47 105 ILE A O 1
#

Secondary structure (DSSP, 8-state):
-HHHHHHHHTT-GGGGTTSHHHHHHHHHHHHHHHTT----SSSSGGGGSTTTTTTSS-TTSHHHHHHHHHHHHHHS---TTSHHHHHHHHHHHHHHHHHHHHS--

Radius of gyration: 16.73 Å; chains: 1; bounding box: 35×40×47 Å

pLDDT: mean 83.1, std 9.88, range [51.44, 95.56]